Protein AF-A0A9N9P082-F1 (afdb_monomer)

Solvent-accessible surface area (backbone atoms only — not comparable to full-atom values): 3784 Å² total; per-residue (Å²): 132,84,55,56,42,69,78,64,74,28,97,58,49,74,77,39,78,89,42,72,78,46,84,44,82,43,74,71,32,48,51,50,54,54,49,50,53,55,50,51,51,54,49,51,54,49,49,44,36,26,72,72,66,57,78,42,79,79,84,87,124

Mean predicted aligned error: 8.26 Å

Radius of gyration: 18.75 Å; Cα contacts (8 Å, |Δi|>4): 29; chains: 1; bounding box: 31×21×51 Å

Secondary structure (DSSP, 8-state):
---HHHHHT-SSGGGSTTTTT-TT-SHHHHHHHHHHHHHHHHHHHHHIIIIIS--S-----

pLDDT: mean 86.57, std 9.99, range [47.0, 96.94]

Sequence (61 aa):
ADNLTVAFQLSDPTTHKLFSNAKEINETGFLRISTCYTKEISRLNSIYRQEILKTEKLDVK

Foldseek 3Di:
DDDCCVVCVHPDNCPDPVNPPVPLPDPVSVVVVVVVVVVVVVVVVVCCCCPPVVVDDDPPD

Structure (mmCIF, N/CA/C/O backbone):
data_AF-A0A9N9P082-F1
#
_entry.id   AF-A0A9N9P082-F1
#
loop_
_atom_site.group_PDB
_atom_site.id
_atom_site.type_symbol
_atom_site.label_atom_id
_atom_site.label_alt_id
_atom_site.label_comp_id
_atom_site.label_asym_id
_atom_site.label_entity_id
_atom_site.label_seq_id
_atom_site.pdbx_PDB_ins_code
_atom_site.Cartn_x
_atom_site.Cartn_y
_atom_site.Cartn_z
_atom_site.occupancy
_atom_site.B_iso_or_equiv
_atom_site.auth_seq_id
_atom_site.auth_comp_id
_atom_site.auth_asym_id
_atom_site.auth_atom_id
_atom_site.pdbx_PDB_model_num
ATOM 1 N N . ALA A 1 1 ? -3.975 -11.734 -15.941 1.00 47.00 1 ALA A N 1
ATOM 2 C CA . ALA A 1 1 ? -3.241 -10.459 -15.887 1.00 47.00 1 ALA A CA 1
ATOM 3 C C . ALA A 1 1 ? -2.563 -10.299 -17.232 1.00 47.00 1 ALA A C 1
ATOM 5 O O . ALA A 1 1 ? -1.730 -11.135 -17.564 1.00 47.00 1 ALA A O 1
ATOM 6 N N . ASP A 1 2 ? -2.998 -9.331 -18.033 1.00 61.22 2 ASP A N 1
ATOM 7 C CA . ASP A 1 2 ? -2.429 -9.118 -19.363 1.00 61.22 2 ASP A CA 1
ATOM 8 C C . ASP A 1 2 ? -0.986 -8.625 -19.236 1.00 61.22 2 ASP A C 1
ATOM 10 O O . ASP A 1 2 ? -0.665 -7.797 -18.382 1.00 61.22 2 ASP A O 1
ATOM 14 N N . ASN A 1 3 ? -0.099 -9.193 -20.053 1.00 83.12 3 ASN A N 1
ATOM 15 C CA . ASN A 1 3 ? 1.320 -8.863 -20.049 1.00 83.12 3 ASN A CA 1
ATOM 16 C C . ASN A 1 3 ? 1.508 -7.393 -20.472 1.00 83.12 3 ASN A C 1
ATOM 18 O O . ASN A 1 3 ? 1.017 -6.984 -21.526 1.00 83.12 3 ASN A O 1
ATOM 22 N N . LEU A 1 4 ? 2.245 -6.608 -19.680 1.00 83.50 4 LEU A N 1
ATOM 23 C CA . L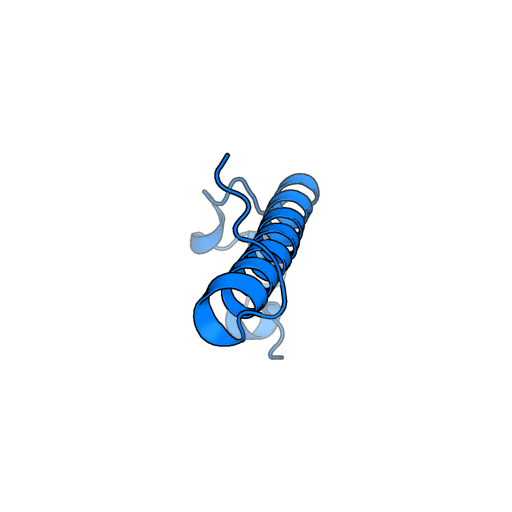EU A 1 4 ? 2.526 -5.195 -19.95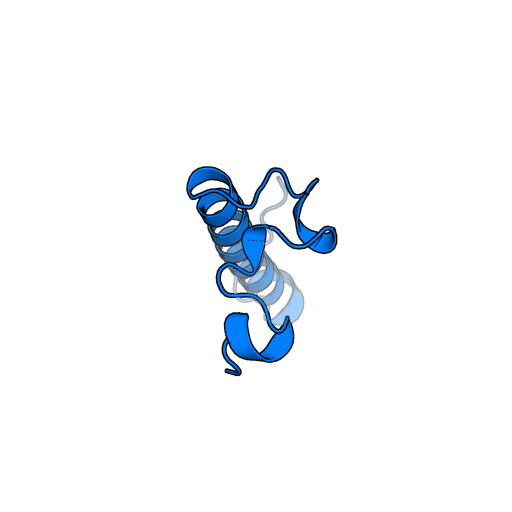8 1.00 83.50 4 LEU A CA 1
ATOM 24 C C . LEU A 1 4 ? 3.183 -4.987 -21.333 1.00 83.50 4 LEU A C 1
ATOM 26 O O . LEU A 1 4 ? 2.903 -3.992 -21.993 1.00 83.50 4 LEU A O 1
ATOM 30 N N . THR A 1 5 ? 3.988 -5.941 -21.808 1.00 88.00 5 THR A N 1
ATOM 31 C CA . THR A 1 5 ? 4.575 -5.928 -23.161 1.00 88.00 5 THR A CA 1
ATOM 32 C C . THR A 1 5 ? 3.496 -5.895 -24.247 1.00 88.00 5 THR A C 1
ATOM 34 O O . THR A 1 5 ? 3.623 -5.163 -25.226 1.00 88.00 5 THR A O 1
ATOM 37 N N . VAL A 1 6 ? 2.400 -6.639 -24.062 1.00 90.19 6 VAL A N 1
ATOM 38 C CA . VAL A 1 6 ? 1.269 -6.680 -25.005 1.00 90.19 6 VAL A CA 1
ATOM 39 C C . VAL A 1 6 ? 0.435 -5.407 -24.896 1.00 90.19 6 VAL A C 1
ATOM 41 O O . VAL A 1 6 ? 0.094 -4.814 -25.916 1.00 90.19 6 VAL A O 1
ATOM 44 N N . ALA A 1 7 ? 0.153 -4.957 -23.671 1.00 88.38 7 ALA A N 1
ATOM 45 C CA . ALA A 1 7 ? -0.657 -3.766 -23.424 1.00 88.38 7 ALA A CA 1
ATOM 46 C C . ALA A 1 7 ? -0.014 -2.481 -23.975 1.00 88.38 7 ALA A C 1
ATOM 48 O O . ALA A 1 7 ? -0.712 -1.628 -24.517 1.00 88.38 7 ALA A O 1
ATOM 49 N N . PHE A 1 8 ? 1.311 -2.354 -23.859 1.00 88.56 8 PHE A N 1
ATOM 50 C CA . PHE A 1 8 ? 2.048 -1.178 -24.325 1.00 88.56 8 PHE A CA 1
ATOM 51 C C . PHE A 1 8 ? 2.657 -1.337 -25.724 1.00 88.56 8 PHE A C 1
ATOM 53 O O . PHE A 1 8 ? 3.184 -0.360 -26.244 1.00 88.56 8 PHE A O 1
ATOM 60 N N . GLN A 1 9 ? 2.597 -2.528 -26.337 1.00 91.62 9 GLN A N 1
ATOM 61 C CA . GLN A 1 9 ? 3.265 -2.841 -27.613 1.00 91.62 9 GLN A CA 1
ATOM 62 C C . GLN A 1 9 ? 4.768 -2.487 -27.611 1.00 91.62 9 GLN A C 1
ATOM 64 O O . GLN A 1 9 ? 5.326 -2.046 -28.614 1.00 91.62 9 GLN A O 1
ATOM 69 N N . LEU A 1 10 ? 5.432 -2.680 -26.468 1.00 87.94 10 LEU A N 1
ATOM 70 C CA . LEU A 1 10 ? 6.850 -2.376 -26.258 1.00 87.94 10 LEU A CA 1
ATOM 71 C C . LEU A 1 10 ? 7.574 -3.601 -25.709 1.00 87.94 10 LEU A C 1
ATOM 73 O O . LEU A 1 10 ? 7.049 -4.278 -24.829 1.00 87.94 10 LEU A O 1
ATOM 77 N N . SER A 1 11 ? 8.804 -3.841 -26.172 1.00 88.62 11 SER A N 1
ATOM 78 C CA . SER A 1 11 ? 9.671 -4.903 -25.640 1.00 88.62 11 SER A CA 1
ATOM 79 C C . SER A 1 11 ? 10.018 -4.677 -24.167 1.00 88.62 11 SER A C 1
ATOM 81 O O . SER A 1 11 ? 10.040 -5.629 -23.393 1.00 88.62 11 SER A O 1
ATOM 83 N N . ASP A 1 12 ? 10.234 -3.416 -23.784 1.00 87.06 12 ASP A N 1
ATOM 84 C CA . ASP A 1 12 ? 10.372 -2.970 -22.399 1.00 87.06 12 ASP A CA 1
ATOM 85 C C . ASP A 1 12 ? 9.321 -1.886 -22.096 1.00 87.06 12 ASP A C 1
ATOM 87 O O . ASP A 1 12 ? 9.507 -0.717 -22.456 1.00 87.06 12 ASP A O 1
ATOM 91 N N . PRO A 1 13 ? 8.212 -2.248 -21.428 1.00 86.19 13 PRO A N 1
ATOM 92 C CA . PRO A 1 13 ? 7.153 -1.313 -21.069 1.00 86.19 13 PRO A CA 1
ATOM 93 C C . PRO A 1 13 ? 7.619 -0.149 -20.197 1.00 86.19 13 PRO A C 1
ATOM 95 O O . PRO A 1 13 ? 7.002 0.908 -20.264 1.00 86.19 13 PRO A O 1
ATOM 98 N N . THR A 1 14 ? 8.697 -0.294 -19.413 1.00 82.19 14 THR A N 1
ATOM 99 C CA . THR A 1 14 ? 9.173 0.754 -18.489 1.00 82.19 14 THR A CA 1
ATOM 100 C C . THR A 1 14 ? 9.727 1.983 -19.213 1.00 82.19 14 THR A C 1
ATOM 102 O O . THR A 1 14 ? 9.766 3.073 -18.646 1.00 82.19 14 THR A O 1
ATOM 105 N N . THR A 1 15 ? 10.067 1.837 -20.496 1.00 86.44 15 THR A N 1
ATOM 106 C CA . THR A 1 15 ? 10.507 2.936 -21.367 1.00 86.44 15 THR A CA 1
ATOM 107 C C . THR A 1 15 ? 9.365 3.848 -21.825 1.00 86.44 15 THR A C 1
ATOM 109 O O . THR A 1 15 ? 9.611 4.935 -22.352 1.00 86.44 15 THR A O 1
ATOM 112 N N . HIS A 1 16 ? 8.104 3.445 -21.628 1.00 88.56 16 HIS A N 1
ATOM 113 C CA . HIS A 1 16 ? 6.953 4.251 -22.017 1.00 88.56 16 HIS A CA 1
ATOM 114 C C . HIS A 1 16 ? 6.896 5.574 -21.231 1.00 88.56 16 HIS A C 1
ATOM 116 O O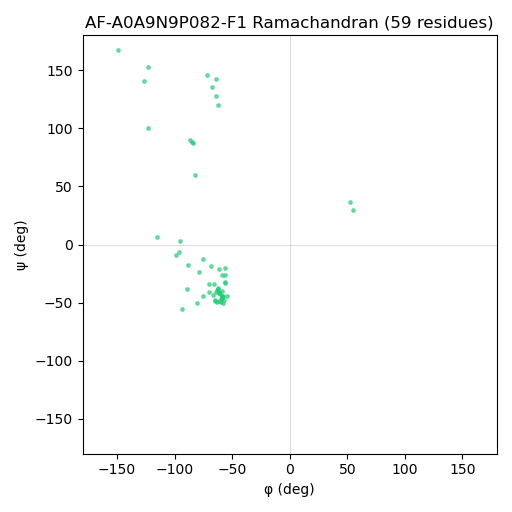 . HIS A 1 16 ? 7.126 5.615 -20.023 1.00 88.56 16 HIS A O 1
ATOM 122 N N . LYS A 1 17 ? 6.486 6.668 -21.889 1.00 88.38 17 LYS A N 1
ATOM 123 C CA . LYS A 1 17 ? 6.418 8.021 -21.293 1.00 88.38 17 LYS A CA 1
ATOM 124 C C . LYS A 1 17 ? 5.561 8.103 -20.021 1.00 88.38 17 LYS A C 1
ATOM 126 O O . LYS A 1 17 ? 5.805 8.948 -19.170 1.00 88.38 17 LYS A O 1
ATOM 131 N N . LEU A 1 18 ? 4.576 7.217 -19.868 1.00 85.38 18 LEU A N 1
ATOM 132 C CA . LEU A 1 18 ? 3.776 7.103 -18.638 1.00 85.38 18 LEU A CA 1
ATOM 133 C C . LEU A 1 18 ? 4.649 6.862 -17.394 1.00 85.38 18 LEU A C 1
ATOM 135 O O . LEU A 1 18 ? 4.325 7.331 -16.307 1.00 85.38 18 LEU A O 1
ATOM 139 N N . PHE A 1 19 ? 5.759 6.150 -17.567 1.00 83.50 19 PHE A N 1
ATOM 140 C CA . PHE A 1 19 ? 6.653 5.720 -16.501 1.00 83.50 19 PHE A CA 1
ATOM 141 C C . PHE A 1 19 ? 7.887 6.617 -16.347 1.00 83.50 19 PHE A C 1
ATOM 143 O O . PHE A 1 19 ? 8.587 6.513 -15.344 1.00 83.50 19 PHE A O 1
ATOM 150 N N . SER A 1 20 ? 8.126 7.560 -17.268 1.00 78.62 20 SER A N 1
ATOM 151 C CA . SER A 1 20 ? 9.357 8.369 -17.305 1.00 78.62 20 SER A CA 1
ATOM 152 C C . SER A 1 20 ? 9.587 9.237 -16.060 1.00 78.62 20 SER A C 1
ATOM 154 O O . SER A 1 20 ? 10.715 9.632 -15.791 1.00 78.62 20 SER A O 1
ATOM 156 N N . ASN A 1 21 ? 8.530 9.537 -15.297 1.00 79.19 21 ASN A N 1
ATOM 157 C CA . ASN A 1 21 ? 8.590 10.341 -14.069 1.00 79.19 21 ASN A CA 1
ATOM 158 C C . ASN A 1 21 ? 8.204 9.556 -12.808 1.00 79.19 21 ASN A C 1
ATOM 160 O O . ASN A 1 21 ? 8.076 10.132 -11.724 1.00 79.19 21 ASN A O 1
ATOM 164 N N . ALA A 1 22 ? 7.987 8.250 -12.929 1.00 80.19 22 ALA A N 1
ATOM 165 C CA . ALA A 1 22 ? 7.548 7.433 -11.816 1.00 80.19 22 ALA A CA 1
ATOM 166 C C . ALA A 1 22 ? 8.766 6.986 -10.994 1.00 80.19 22 ALA A C 1
ATOM 168 O O . ALA A 1 22 ? 9.354 5.929 -11.202 1.00 80.19 22 ALA A O 1
ATOM 169 N N . LYS A 1 23 ? 9.131 7.832 -10.022 1.00 74.19 23 LYS A N 1
ATOM 170 C CA . LYS A 1 23 ? 10.282 7.656 -9.112 1.00 74.19 23 LYS A CA 1
ATOM 171 C C . LYS A 1 23 ? 10.272 6.339 -8.328 1.00 74.19 23 LYS A C 1
ATOM 173 O O . LYS A 1 23 ? 11.311 5.925 -7.824 1.00 74.19 23 LYS A O 1
ATOM 178 N N . GLU A 1 24 ? 9.106 5.712 -8.211 1.00 77.19 24 GLU A N 1
ATOM 179 C CA . GLU A 1 24 ? 8.894 4.474 -7.463 1.00 77.19 24 GLU A CA 1
ATOM 180 C C . GLU A 1 24 ? 8.974 3.213 -8.359 1.00 77.19 24 GLU A C 1
ATOM 182 O O . GLU A 1 24 ? 8.799 2.108 -7.855 1.00 77.19 24 GLU A O 1
ATOM 187 N N . ILE A 1 25 ? 9.270 3.336 -9.666 1.00 79.62 25 ILE A N 1
ATOM 188 C CA . ILE A 1 25 ? 9.524 2.191 -10.575 1.00 79.62 25 ILE A CA 1
ATOM 189 C C . ILE A 1 25 ? 10.975 1.730 -10.424 1.00 79.62 25 ILE A C 1
ATOM 191 O O . ILE A 1 25 ? 11.802 1.778 -11.328 1.00 79.62 25 ILE A O 1
ATOM 195 N N . ASN A 1 26 ? 11.300 1.334 -9.207 1.00 82.38 26 ASN A N 1
ATOM 196 C CA . ASN A 1 26 ? 12.499 0.601 -8.848 1.00 82.38 26 ASN A CA 1
ATOM 197 C C . ASN A 1 26 ? 12.147 -0.290 -7.656 1.00 82.38 26 ASN A C 1
ATOM 199 O O . ASN A 1 26 ? 11.094 -0.130 -7.038 1.00 82.38 26 ASN A O 1
ATOM 203 N N . GLU A 1 27 ? 13.024 -1.233 -7.333 1.00 82.50 27 GLU A N 1
ATOM 204 C CA . GLU A 1 27 ? 12.789 -2.192 -6.251 1.00 82.50 27 GLU A CA 1
ATOM 205 C C . GLU A 1 27 ? 12.472 -1.497 -4.917 1.00 82.50 27 GLU A C 1
ATOM 207 O O . GLU A 1 27 ? 11.498 -1.839 -4.246 1.00 82.50 27 GLU A O 1
ATOM 212 N N . THR A 1 28 ? 13.222 -0.445 -4.577 1.00 88.00 28 THR A N 1
ATOM 213 C CA . THR A 1 28 ? 12.993 0.355 -3.367 1.00 88.00 28 THR A CA 1
ATOM 214 C C . THR A 1 28 ? 11.596 0.971 -3.340 1.00 88.00 28 THR A C 1
ATOM 216 O O . THR A 1 28 ? 10.925 0.935 -2.307 1.00 88.00 28 THR A O 1
ATOM 219 N N . GLY 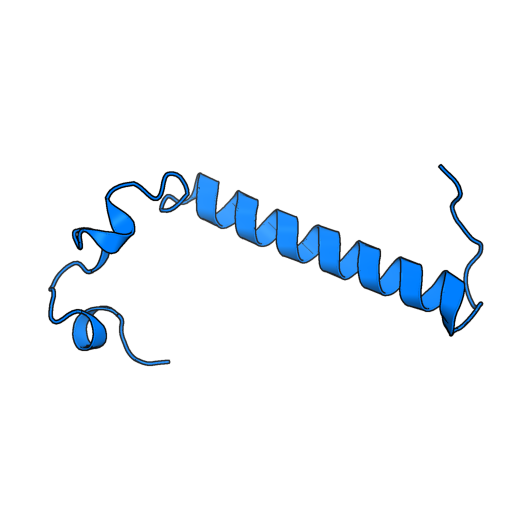A 1 29 ? 11.145 1.544 -4.455 1.00 86.00 29 GLY A N 1
ATOM 220 C CA . GLY A 1 29 ? 9.833 2.171 -4.537 1.00 86.00 29 GLY A CA 1
ATOM 221 C C . GLY A 1 29 ? 8.691 1.162 -4.487 1.00 86.00 29 GLY A C 1
ATOM 222 O O . GLY A 1 29 ? 7.724 1.324 -3.740 1.00 86.00 29 GLY A O 1
ATOM 223 N N . PHE A 1 30 ? 8.852 0.032 -5.173 1.00 85.00 30 PHE A N 1
ATOM 224 C CA . PHE A 1 30 ? 7.914 -1.081 -5.079 1.00 85.00 30 PHE A CA 1
ATOM 225 C C . PHE A 1 30 ? 7.759 -1.586 -3.634 1.00 85.00 30 PHE A C 1
ATOM 227 O O . PHE A 1 30 ? 6.636 -1.788 -3.156 1.00 85.00 30 PHE A O 1
ATOM 234 N N . LEU A 1 31 ? 8.869 -1.733 -2.904 1.00 88.50 31 LEU A N 1
ATOM 235 C CA . LEU A 1 31 ? 8.859 -2.132 -1.495 1.00 88.50 31 LEU A CA 1
ATOM 236 C C . LEU A 1 31 ? 8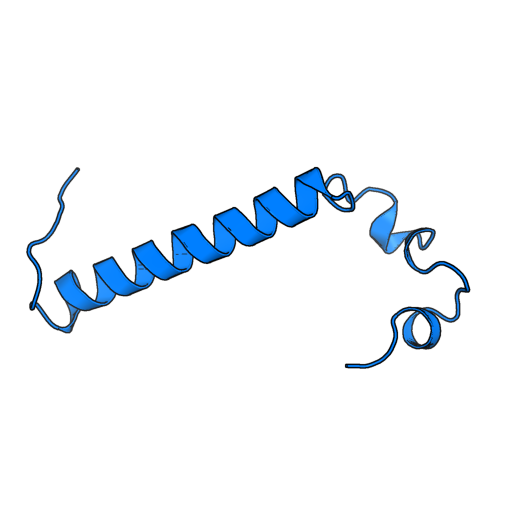.161 -1.098 -0.605 1.00 88.50 31 LEU A C 1
ATOM 238 O O . LEU A 1 31 ? 7.393 -1.478 0.283 1.00 88.50 31 LEU A O 1
ATOM 242 N N . ARG A 1 32 ? 8.376 0.201 -0.843 1.00 89.44 32 ARG A N 1
ATOM 243 C CA . ARG A 1 32 ? 7.692 1.280 -0.109 1.00 89.44 32 ARG A CA 1
ATOM 244 C C . ARG A 1 32 ? 6.187 1.234 -0.311 1.00 89.44 32 ARG A C 1
ATOM 246 O O . ARG A 1 32 ? 5.450 1.261 0.675 1.00 89.44 32 ARG A O 1
ATOM 253 N N . ILE A 1 33 ? 5.738 1.115 -1.559 1.00 87.88 33 ILE A N 1
ATOM 254 C CA . ILE A 1 33 ? 4.316 1.009 -1.900 1.00 87.88 33 ILE A CA 1
ATOM 255 C C . ILE A 1 33 ? 3.707 -0.222 -1.220 1.00 87.88 33 ILE A C 1
ATOM 257 O O . ILE A 1 33 ? 2.704 -0.104 -0.516 1.00 87.88 33 ILE A O 1
ATOM 261 N N . SER A 1 34 ? 4.348 -1.383 -1.350 1.00 85.69 34 SER A N 1
ATOM 262 C CA . SER A 1 34 ? 3.870 -2.642 -0.760 1.00 85.69 34 SER A CA 1
ATOM 263 C C . SER A 1 34 ? 3.790 -2.579 0.772 1.00 85.69 34 SER A C 1
ATOM 265 O O . SER A 1 34 ? 2.814 -3.031 1.380 1.00 85.69 34 SER A O 1
ATOM 267 N N . THR A 1 35 ? 4.787 -1.958 1.408 1.00 92.81 35 THR A N 1
ATOM 268 C CA . THR A 1 35 ? 4.821 -1.757 2.864 1.00 92.81 35 THR A CA 1
ATOM 269 C C . THR A 1 35 ? 3.718 -0.804 3.316 1.00 92.81 35 THR A C 1
ATOM 271 O O . THR A 1 35 ? 3.037 -1.084 4.302 1.00 92.81 35 THR A O 1
ATOM 274 N N . CYS A 1 36 ? 3.506 0.296 2.587 1.00 93.19 36 CYS A N 1
ATOM 275 C CA . CYS A 1 36 ? 2.431 1.247 2.859 1.00 93.19 36 CYS A CA 1
ATOM 276 C C . CYS A 1 36 ? 1.066 0.551 2.818 1.00 93.19 36 CYS A C 1
ATOM 278 O O . CYS A 1 36 ? 0.321 0.614 3.793 1.00 93.19 36 CYS A O 1
ATOM 280 N N . TYR A 1 37 ? 0.782 -0.212 1.756 1.00 92.75 37 TYR A N 1
ATOM 281 C CA . TYR A 1 37 ? -0.462 -0.979 1.653 1.00 92.75 37 TYR A CA 1
ATOM 282 C C . TYR A 1 37 ? -0.654 -1.944 2.825 1.00 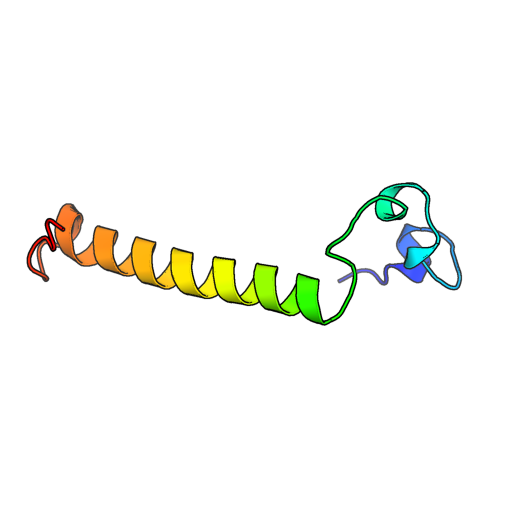92.75 37 TYR A C 1
ATOM 284 O O . TYR A 1 37 ? -1.714 -1.958 3.447 1.00 92.75 37 TYR A O 1
ATOM 292 N N . THR A 1 38 ? 0.377 -2.713 3.176 1.00 94.75 38 THR A N 1
ATOM 293 C CA . THR A 1 38 ? 0.310 -3.674 4.291 1.00 94.75 38 THR A CA 1
ATOM 294 C C . THR A 1 38 ? 0.031 -2.980 5.628 1.00 94.75 38 THR A C 1
ATOM 296 O O . THR A 1 38 ? -0.783 -3.447 6.435 1.00 94.75 38 THR A O 1
ATOM 299 N N . LYS A 1 39 ? 0.680 -1.832 5.859 1.00 95.75 39 LYS A N 1
ATOM 300 C CA . LYS A 1 39 ? 0.490 -1.018 7.061 1.00 95.75 39 LYS A CA 1
ATOM 301 C C . LYS A 1 39 ? -0.931 -0.463 7.138 1.00 95.75 39 LYS A C 1
ATOM 303 O O . LYS A 1 39 ? -1.577 -0.599 8.177 1.00 95.75 39 LYS A O 1
ATOM 308 N N . GLU A 1 40 ? -1.430 0.123 6.054 1.00 92.94 40 GLU A N 1
ATOM 309 C CA . GLU A 1 40 ? -2.762 0.727 6.045 1.00 92.94 40 GLU A CA 1
ATOM 310 C C . GLU A 1 40 ? -3.872 -0.330 6.126 1.00 92.94 40 GLU A C 1
ATOM 312 O O . GLU A 1 40 ? -4.853 -0.107 6.828 1.00 92.94 40 GLU A O 1
ATOM 317 N N . ILE A 1 41 ? -3.699 -1.524 5.543 1.00 96.00 41 ILE A N 1
ATOM 318 C CA . ILE A 1 41 ? -4.626 -2.655 5.753 1.00 96.00 41 ILE A CA 1
ATOM 319 C C . ILE A 1 41 ? -4.693 -3.031 7.237 1.00 96.00 41 ILE A C 1
ATOM 321 O O . ILE A 1 41 ? -5.778 -3.195 7.798 1.00 96.00 41 ILE A O 1
ATOM 325 N N . SER A 1 42 ? -3.537 -3.147 7.892 1.00 95.38 42 SER A N 1
ATOM 326 C CA . SER A 1 42 ? -3.472 -3.483 9.319 1.00 95.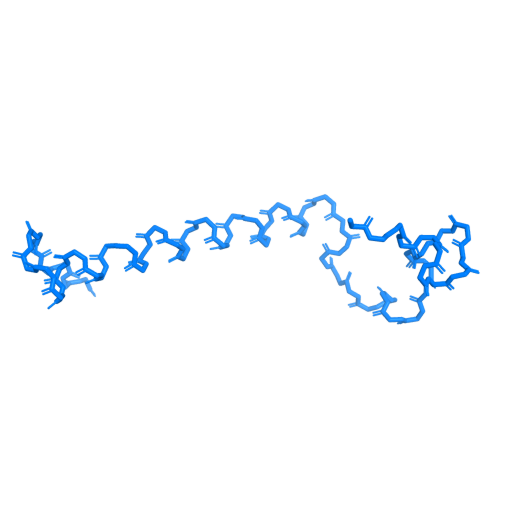38 42 SER A CA 1
ATOM 327 C C . SER A 1 42 ? -4.171 -2.425 10.175 1.00 95.38 42 SER A C 1
ATOM 329 O O . SER A 1 42 ? -4.932 -2.764 11.084 1.00 95.38 42 SER A O 1
ATOM 331 N N . ARG A 1 43 ? -3.974 -1.145 9.840 1.00 94.69 43 ARG A N 1
ATOM 332 C CA . ARG A 1 43 ? -4.635 -0.014 10.496 1.00 94.69 43 ARG A CA 1
ATOM 333 C C . ARG A 1 43 ? -6.148 -0.025 10.278 1.00 94.69 43 ARG A C 1
ATOM 335 O O . ARG A 1 43 ? -6.884 0.107 11.250 1.00 94.69 43 ARG A O 1
ATOM 342 N N . LEU A 1 44 ? -6.618 -0.218 9.045 1.00 95.94 44 LEU A N 1
ATOM 343 C CA . LEU A 1 44 ? -8.050 -0.291 8.731 1.00 95.94 44 LEU A CA 1
ATOM 344 C C . LEU A 1 44 ? -8.731 -1.430 9.489 1.00 95.94 44 LEU A C 1
ATOM 346 O O . LEU A 1 44 ? -9.785 -1.231 10.087 1.00 95.94 44 LEU A O 1
ATOM 350 N N . ASN A 1 45 ? -8.095 -2.601 9.537 1.00 96.06 45 ASN A N 1
ATOM 351 C CA . ASN A 1 45 ? -8.599 -3.733 10.307 1.00 96.06 45 ASN A CA 1
ATOM 352 C C . ASN A 1 45 ? -8.665 -3.428 11.811 1.00 96.06 45 ASN A C 1
ATOM 354 O O . ASN A 1 45 ? -9.609 -3.849 12.477 1.00 96.06 45 ASN A O 1
ATOM 358 N N . SER A 1 46 ? -7.691 -2.685 12.345 1.00 95.12 46 SER A N 1
ATOM 359 C CA . SER A 1 46 ? -7.710 -2.224 13.738 1.00 95.12 46 SER A CA 1
ATOM 360 C C . SER A 1 46 ? -8.883 -1.279 14.002 1.00 95.12 46 SER A C 1
ATOM 362 O O . SER A 1 46 ? -9.646 -1.504 14.936 1.00 95.12 46 SER A O 1
ATOM 364 N N . ILE A 1 47 ? -9.076 -0.264 13.153 1.00 94.94 47 ILE A N 1
ATOM 365 C CA . ILE A 1 47 ? -10.192 0.689 13.272 1.00 94.94 47 ILE A CA 1
ATOM 366 C C . ILE A 1 47 ? -11.528 -0.054 13.214 1.00 94.94 47 ILE A C 1
ATOM 368 O O . ILE A 1 47 ? -12.390 0.158 14.058 1.00 94.94 47 ILE A O 1
ATOM 372 N N . TYR A 1 48 ? -11.685 -0.988 12.275 1.00 96.00 48 TYR A N 1
ATOM 373 C CA . TYR A 1 48 ? -12.901 -1.789 12.152 1.00 96.00 48 TYR A CA 1
ATOM 374 C C . TYR A 1 48 ? -13.216 -2.585 13.430 1.00 96.00 48 TYR A C 1
ATOM 376 O O . TYR A 1 48 ? -14.355 -2.573 13.908 1.00 96.00 48 TYR A O 1
ATOM 384 N N . ARG A 1 49 ? -12.211 -3.242 14.026 1.00 96.31 49 ARG A N 1
ATOM 385 C CA . ARG A 1 49 ? -12.382 -3.990 15.283 1.00 96.31 49 ARG A CA 1
ATOM 386 C C . ARG A 1 49 ? -12.721 -3.089 16.471 1.00 96.31 49 ARG A C 1
ATOM 388 O O . ARG A 1 49 ? -13.484 -3.505 17.342 1.00 96.31 49 ARG A O 1
ATOM 395 N N . GLN A 1 50 ? -12.191 -1.871 16.501 1.00 94.38 50 GLN A N 1
ATOM 396 C CA . GLN A 1 50 ? -12.418 -0.917 17.589 1.00 94.38 50 GLN A CA 1
ATOM 397 C C . GLN A 1 50 ? -13.759 -0.185 17.461 1.00 94.38 50 GLN A C 1
ATOM 399 O O . GLN A 1 50 ? -14.539 -0.149 18.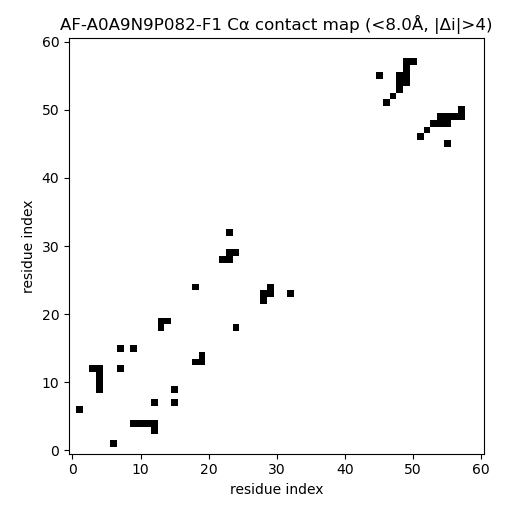408 1.00 94.38 50 GLN A O 1
ATOM 404 N N . GLU A 1 51 ? -14.051 0.388 16.295 1.00 95.31 51 GLU A N 1
ATOM 405 C CA . GLU A 1 51 ? -15.183 1.304 16.118 1.00 95.31 51 GLU A CA 1
ATOM 406 C C . GLU A 1 51 ? -16.478 0.589 15.733 1.00 95.31 51 GLU A C 1
ATOM 408 O O . GLU A 1 51 ? -17.552 0.954 16.216 1.00 95.31 51 GLU A O 1
ATOM 413 N N . ILE A 1 52 ? -16.389 -0.443 14.888 1.00 96.12 52 ILE A N 1
ATOM 414 C CA . ILE A 1 52 ? -17.571 -1.139 14.369 1.00 96.12 52 ILE A CA 1
ATOM 415 C C . ILE A 1 52 ? -17.899 -2.351 15.231 1.00 96.12 52 ILE A C 1
ATOM 417 O O . ILE A 1 52 ? -19.008 -2.453 15.755 1.00 96.12 52 ILE A O 1
ATOM 421 N N . LEU A 1 53 ? -16.932 -3.256 15.414 1.00 96.94 53 LEU A N 1
ATOM 422 C CA . LEU A 1 53 ? -17.156 -4.471 16.202 1.00 96.94 53 LEU A CA 1
ATOM 423 C C . LEU A 1 53 ? -17.091 -4.224 17.713 1.00 96.94 53 LEU A C 1
ATOM 425 O O . LEU A 1 53 ? -17.674 -4.995 18.472 1.00 96.94 53 LEU A O 1
ATOM 429 N N . LYS A 1 54 ? -16.395 -3.164 18.150 1.00 94.50 54 LYS A N 1
ATOM 430 C CA . LYS A 1 54 ? -16.160 -2.834 19.569 1.00 94.50 54 LYS A CA 1
ATOM 431 C C . LYS A 1 54 ? -15.528 -3.985 20.363 1.00 94.50 54 LYS A C 1
ATOM 433 O O . LYS A 1 54 ? -15.754 -4.120 21.563 1.00 94.50 54 LYS A O 1
ATOM 438 N N . THR A 1 55 ? -14.734 -4.822 19.693 1.00 95.50 55 THR A N 1
ATOM 439 C CA . THR A 1 55 ? -14.036 -5.970 20.297 1.00 95.50 55 THR A CA 1
ATOM 440 C C . THR A 1 55 ? -12.667 -5.595 20.861 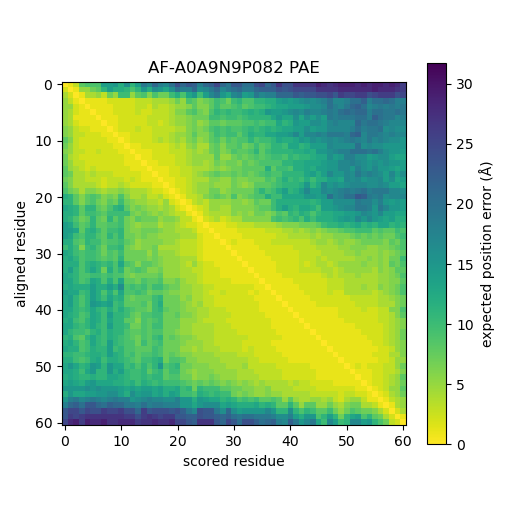1.00 95.50 55 THR A C 1
ATOM 442 O O . THR A 1 55 ? -12.106 -6.335 21.661 1.00 95.50 55 THR A O 1
ATOM 445 N N . GLU A 1 56 ? -12.120 -4.451 20.448 1.00 91.94 56 GLU A N 1
ATOM 446 C CA . GLU A 1 56 ? -10.838 -3.908 20.904 1.00 91.94 56 GLU A CA 1
ATOM 447 C C . GLU A 1 56 ? -11.038 -2.499 21.479 1.00 91.94 56 GLU A C 1
ATOM 449 O O . GLU A 1 56 ? -11.968 -1.788 21.096 1.00 91.94 56 GLU A O 1
ATOM 454 N N . LYS A 1 57 ? -10.169 -2.080 22.408 1.00 89.00 57 LYS A N 1
ATOM 455 C CA . LYS A 1 57 ? -10.194 -0.709 22.940 1.00 89.00 57 LYS A CA 1
ATOM 456 C C . LYS A 1 57 ? -9.700 0.278 21.886 1.00 89.00 57 LYS A C 1
ATOM 458 O O . LYS A 1 57 ? -8.773 -0.035 21.144 1.00 89.00 57 LYS A O 1
ATOM 463 N N . LEU A 1 58 ? -10.280 1.477 21.888 1.00 82.69 58 LEU A N 1
ATOM 464 C CA . LEU A 1 58 ? -9.792 2.596 21.088 1.00 82.69 58 LEU A CA 1
ATOM 465 C C . LEU A 1 58 ? -8.377 2.965 21.538 1.00 82.69 58 LEU A C 1
ATOM 467 O O . LEU A 1 58 ? -8.169 3.311 22.703 1.00 82.69 58 LEU A O 1
ATOM 471 N N . ASP A 1 59 ? -7.420 2.879 20.617 1.00 71.88 59 ASP A N 1
ATOM 472 C CA . ASP A 1 59 ? -6.072 3.406 20.834 1.00 71.88 59 ASP A CA 1
ATOM 473 C C . ASP A 1 59 ? -6.074 4.888 20.441 1.00 71.88 59 ASP A C 1
ATOM 475 O O . ASP A 1 59 ? -5.892 5.245 19.276 1.00 71.88 59 ASP A O 1
ATOM 479 N N . VAL A 1 60 ? -6.377 5.753 21.412 1.00 64.94 60 VAL A N 1
ATOM 480 C CA . VAL A 1 60 ? -6.301 7.209 21.251 1.00 64.94 60 VAL A CA 1
ATOM 481 C C . VAL A 1 60 ? -4.852 7.615 21.517 1.00 64.94 60 VAL A C 1
ATOM 483 O O . VAL A 1 60 ? -4.479 7.883 22.658 1.00 64.94 60 VAL A O 1
ATOM 486 N N . LYS A 1 61 ? -4.025 7.588 20.472 1.00 54.97 61 LYS A N 1
ATOM 487 C CA . LYS A 1 61 ? -2.692 8.201 20.483 1.00 54.97 61 LYS A CA 1
ATOM 488 C C . LYS A 1 61 ? -2.726 9.609 19.921 1.00 54.97 61 LYS A C 1
ATOM 490 O O . LYS A 1 61 ? -3.377 9.799 18.870 1.00 54.97 61 LYS A O 1
#

Organism: NCBI:txid60492